Protein AF-A0A0C2FD68-F1 (afdb_monomer_lite)

Secondary structure (DSSP, 8-state):
--------SSS-----------PPPTTPPPP---SPPPP-S-STTTHHHHHHHHHHHTT--HHHHHHHHSB--TTSSSSSEEBPPBGGGTBPPPEE---SSS-TT--

Structure (mmCIF, N/CA/C/O backbone):
data_AF-A0A0C2FD68-F1
#
_entry.id   AF-A0A0C2FD68-F1
#
loop_
_atom_site.group_PDB
_atom_site.id
_atom_site.type_symbol
_atom_site.label_atom_id
_atom_site.label_alt_id
_atom_site.label_comp_id
_atom_site.label_asym_id
_atom_site.label_entity_id
_atom_site.label_seq_id
_atom_site.pdbx_PDB_ins_code
_atom_site.Cartn_x
_atom_site.Cartn_y
_atom_site.Cartn_z
_atom_site.occupancy
_atom_site.B_iso_or_equiv
_atom_site.auth_seq_id
_atom_site.auth_comp_id
_atom_site.auth_asym_id
_atom_site.auth_atom_id
_atom_site.pdbx_PDB_model_num
ATOM 1 N N . MET A 1 1 ? 6.882 30.183 -28.210 1.00 46.19 1 MET A N 1
ATOM 2 C CA . MET A 1 1 ? 7.081 29.206 -29.299 1.00 46.19 1 MET A CA 1
ATOM 3 C C . MET A 1 1 ? 8.111 29.765 -30.272 1.00 46.19 1 MET A C 1
ATOM 5 O O . MET A 1 1 ? 7.737 30.640 -31.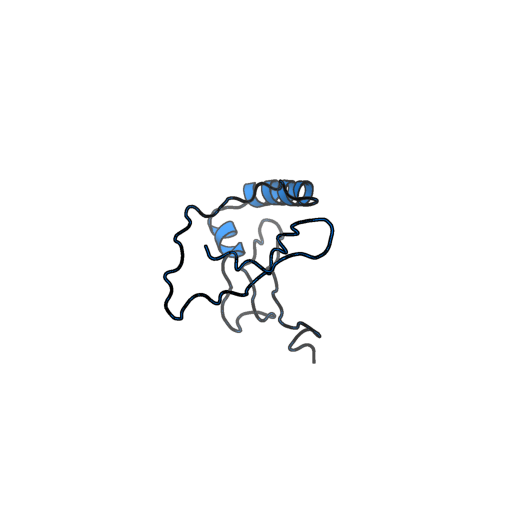042 1.00 46.19 1 MET A O 1
ATOM 9 N N . PRO A 1 2 ? 9.387 29.347 -30.244 1.00 47.12 2 PRO A N 1
ATOM 10 C CA . PRO A 1 2 ? 10.292 29.649 -31.339 1.00 47.12 2 PRO A CA 1
ATOM 11 C C . PRO A 1 2 ? 10.575 28.370 -32.130 1.00 47.12 2 PRO A C 1
ATOM 13 O O . PRO A 1 2 ? 11.280 27.477 -31.673 1.00 47.12 2 PRO A O 1
ATOM 16 N N . CYS A 1 3 ? 9.989 28.290 -33.321 1.00 48.28 3 CYS A N 1
ATOM 17 C CA . CYS A 1 3 ? 10.416 27.377 -34.371 1.00 48.28 3 CYS A CA 1
ATOM 18 C C . CYS A 1 3 ? 11.518 28.120 -35.139 1.00 48.28 3 CYS A C 1
ATOM 20 O O . CYS A 1 3 ? 11.218 28.977 -35.967 1.00 48.28 3 CYS A O 1
ATOM 22 N N . THR A 1 4 ? 12.790 27.913 -34.785 1.00 59.91 4 THR A N 1
ATOM 23 C CA . THR A 1 4 ? 13.908 28.573 -35.476 1.00 59.91 4 THR A CA 1
ATOM 24 C C . THR A 1 4 ? 14.096 27.932 -36.847 1.00 59.91 4 THR A C 1
ATOM 26 O O . THR A 1 4 ? 14.462 26.765 -36.959 1.00 59.91 4 THR A O 1
ATOM 29 N N . SER A 1 5 ? 13.786 28.700 -37.884 1.00 55.53 5 SER A N 1
ATOM 30 C CA . SER A 1 5 ? 13.805 28.332 -39.297 1.00 55.53 5 SER A CA 1
ATOM 31 C C . SER A 1 5 ? 15.220 28.070 -39.824 1.00 55.53 5 SER A C 1
ATOM 33 O O . SER A 1 5 ? 16.068 28.959 -39.763 1.00 55.53 5 SER A O 1
ATOM 35 N N . ALA A 1 6 ? 15.444 26.894 -40.416 1.00 51.69 6 ALA A N 1
ATOM 36 C CA . ALA A 1 6 ? 16.595 26.616 -41.275 1.00 51.69 6 ALA A CA 1
ATOM 37 C C . ALA A 1 6 ? 16.115 26.453 -42.729 1.00 51.69 6 ALA A C 1
ATOM 39 O O . ALA A 1 6 ? 15.185 25.694 -43.002 1.00 51.69 6 ALA A O 1
ATOM 40 N N . PHE A 1 7 ? 16.711 27.224 -43.643 1.00 41.34 7 PHE A N 1
ATOM 41 C CA . PHE A 1 7 ? 16.370 27.261 -45.068 1.00 41.34 7 PHE A CA 1
ATOM 42 C C . PHE A 1 7 ? 16.823 25.980 -45.800 1.00 41.34 7 PHE A C 1
ATOM 44 O O . PHE A 1 7 ? 17.918 25.472 -45.571 1.00 41.34 7 PHE A O 1
ATOM 51 N N . LEU A 1 8 ? 15.940 25.474 -46.668 1.00 47.88 8 LEU A N 1
ATOM 52 C CA . LEU A 1 8 ? 15.965 24.165 -47.335 1.00 47.88 8 LEU A CA 1
ATOM 53 C C . LEU A 1 8 ? 16.910 24.095 -48.545 1.00 47.88 8 LEU A C 1
ATOM 55 O O . LEU A 1 8 ? 16.930 25.005 -49.371 1.00 47.88 8 LEU 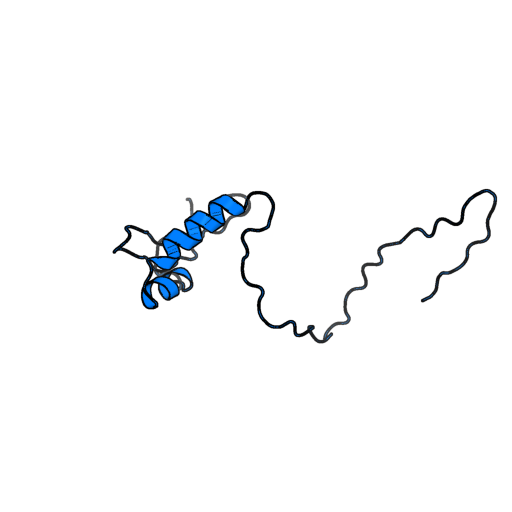A O 1
ATOM 59 N N . ALA A 1 9 ? 17.498 22.919 -48.768 1.00 42.44 9 ALA A N 1
ATOM 60 C CA . ALA A 1 9 ? 17.649 22.388 -50.119 1.00 42.44 9 ALA A CA 1
ATOM 61 C C . ALA A 1 9 ? 16.962 21.011 -50.181 1.00 42.44 9 ALA A C 1
ATOM 63 O O . ALA A 1 9 ? 17.432 20.045 -49.592 1.00 42.44 9 ALA A O 1
ATOM 64 N N . THR A 1 10 ? 15.842 20.961 -50.909 1.00 47.03 10 THR A N 1
ATOM 65 C CA . THR A 1 10 ? 15.042 19.786 -51.322 1.00 47.03 10 THR A CA 1
ATOM 66 C C . THR A 1 10 ? 14.165 19.062 -50.273 1.00 47.03 10 THR A C 1
ATOM 68 O O . THR A 1 10 ? 14.645 18.506 -49.298 1.00 47.03 10 THR A O 1
ATOM 71 N N . LEU A 1 11 ? 12.849 19.073 -50.563 1.00 51.72 11 LEU A N 1
ATOM 72 C CA . LEU A 1 11 ? 11.737 18.224 -50.086 1.00 51.72 11 LEU A CA 1
ATOM 73 C C . LEU A 1 11 ? 11.576 17.987 -48.568 1.00 51.72 11 LEU A C 1
ATOM 75 O O . LEU A 1 11 ? 12.057 17.007 -48.014 1.00 51.72 11 LEU A O 1
ATOM 79 N N . GLY A 1 12 ? 10.714 18.809 -47.955 1.00 45.81 12 GLY A N 1
ATOM 80 C CA . GLY A 1 12 ? 9.984 18.467 -46.728 1.00 45.81 12 GLY A CA 1
ATOM 81 C C . GLY A 1 12 ? 10.395 19.281 -45.505 1.00 45.81 12 GLY A C 1
ATOM 82 O O . GLY A 1 12 ? 11.487 19.124 -44.971 1.00 45.81 12 GLY A O 1
ATOM 83 N N . VAL A 1 13 ? 9.484 20.123 -45.010 1.00 50.91 13 VAL A N 1
ATOM 84 C CA . VAL A 1 13 ? 9.590 20.689 -43.659 1.00 50.91 13 VAL A CA 1
ATOM 85 C C . VAL A 1 13 ? 9.297 19.5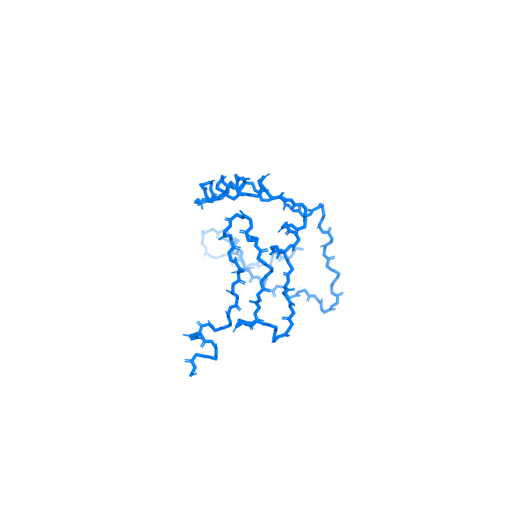58 -42.672 1.00 50.91 13 VAL A C 1
ATOM 87 O O . VAL A 1 13 ? 8.144 19.315 -42.324 1.00 50.91 13 VAL A O 1
ATOM 90 N N . LEU A 1 14 ? 10.327 18.828 -42.240 1.00 52.59 14 LEU A N 1
ATOM 91 C CA . LEU A 1 14 ? 10.227 18.021 -41.028 1.00 52.59 14 LEU A CA 1
ATOM 92 C C . LEU A 1 14 ? 10.375 18.960 -39.827 1.00 52.59 14 LEU A C 1
ATOM 94 O O 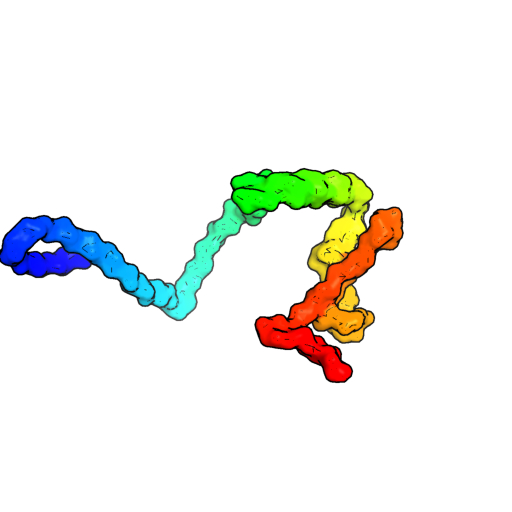. LEU A 1 14 ? 11.470 19.418 -39.511 1.00 52.59 14 LEU A O 1
ATOM 98 N N . CYS A 1 15 ? 9.272 19.218 -39.127 1.00 48.06 15 CYS A N 1
ATOM 99 C CA . CYS A 1 15 ? 9.341 19.659 -37.738 1.00 48.06 15 CYS A CA 1
ATOM 100 C C . CYS A 1 15 ? 9.844 18.462 -36.920 1.00 48.06 15 CYS A C 1
ATOM 102 O O . CYS A 1 15 ? 9.058 17.618 -36.493 1.00 48.06 15 CYS A O 1
ATOM 104 N N . THR A 1 16 ? 11.159 18.324 -36.747 1.00 50.31 16 THR A N 1
ATOM 105 C CA . THR A 1 16 ? 11.689 17.351 -35.791 1.00 50.31 16 THR A CA 1
ATOM 106 C C . THR A 1 16 ? 11.296 17.834 -34.399 1.00 50.31 16 THR A C 1
ATOM 108 O O . THR A 1 16 ? 11.831 18.835 -33.921 1.00 50.31 16 THR A O 1
ATOM 111 N N . ALA A 1 17 ? 10.335 17.161 -33.763 1.00 53.97 17 ALA A N 1
ATOM 112 C CA . ALA A 1 17 ? 10.003 17.375 -32.360 1.00 53.97 17 ALA A CA 1
ATOM 113 C C . ALA A 1 17 ? 11.213 16.966 -31.507 1.00 53.97 17 ALA A C 1
ATOM 115 O O . ALA A 1 17 ? 11.341 15.823 -31.080 1.00 53.97 17 ALA A O 1
ATOM 116 N N . GLY A 1 18 ? 12.153 17.890 -31.317 1.00 52.03 18 GLY A N 1
ATOM 117 C CA . GLY A 1 18 ? 13.233 17.719 -30.362 1.00 52.03 18 GLY A CA 1
ATOM 118 C C . GLY A 1 18 ? 12.645 17.745 -28.958 1.00 52.03 18 GLY A C 1
ATOM 119 O O . GLY A 1 18 ? 12.105 18.763 -28.531 1.00 52.03 18 GLY A O 1
ATOM 120 N N . TYR A 1 19 ? 12.738 16.630 -28.238 1.00 55.12 19 TYR A N 1
ATOM 121 C CA . TYR A 1 19 ? 12.445 16.576 -26.809 1.00 55.12 19 TYR A CA 1
ATOM 122 C C . TYR A 1 19 ? 13.559 17.333 -26.083 1.00 55.12 19 TYR A C 1
ATOM 124 O O . TYR A 1 19 ? 14.641 16.801 -25.836 1.00 55.12 19 TYR A O 1
ATOM 132 N N . THR A 1 20 ? 13.327 18.605 -25.773 1.00 49.59 20 THR A N 1
ATOM 133 C CA . THR A 1 20 ? 14.158 19.304 -24.799 1.00 49.59 20 THR A CA 1
ATOM 134 C C . THR A 1 20 ? 13.715 18.840 -23.413 1.00 49.59 20 THR A C 1
ATOM 136 O O . THR A 1 20 ? 12.549 18.961 -23.043 1.00 49.59 20 THR A O 1
ATOM 139 N N . ASN A 1 21 ? 14.634 18.259 -22.637 1.00 59.44 21 ASN A N 1
ATOM 140 C CA . ASN A 1 21 ? 14.417 18.029 -21.210 1.00 59.44 21 ASN A CA 1
ATOM 141 C C . ASN A 1 21 ? 14.400 19.397 -20.516 1.00 59.44 21 ASN A C 1
ATOM 143 O O . ASN A 1 21 ? 15.421 19.880 -20.033 1.00 59.44 21 ASN A O 1
ATOM 147 N N . ALA A 1 22 ? 13.246 20.063 -20.524 1.00 61.84 22 ALA A N 1
ATOM 148 C CA . ALA A 1 22 ? 13.028 21.246 -19.713 1.00 61.84 22 ALA A CA 1
ATOM 149 C C . ALA A 1 22 ? 12.916 20.788 -18.254 1.00 61.84 22 ALA A C 1
ATOM 151 O O . ALA A 1 22 ? 11.861 20.342 -17.805 1.00 61.84 22 ALA A O 1
ATOM 152 N N . GLN A 1 23 ? 14.027 20.849 -17.521 1.00 66.50 23 GLN A N 1
ATOM 153 C CA . GLN A 1 23 ? 13.998 20.688 -16.073 1.00 66.50 23 GLN A CA 1
ATOM 154 C C . GLN A 1 23 ? 13.131 21.807 -15.495 1.00 66.50 23 GLN A C 1
ATOM 156 O O . GLN A 1 23 ? 13.364 22.987 -15.771 1.00 66.50 23 GLN A O 1
ATOM 161 N N . ALA A 1 24 ? 12.112 21.431 -14.719 1.00 70.62 24 ALA A N 1
ATOM 162 C CA . ALA A 1 24 ? 11.317 22.404 -13.990 1.00 70.62 24 ALA A CA 1
ATOM 163 C C . ALA A 1 24 ? 12.261 23.249 -13.110 1.00 70.62 24 ALA A C 1
ATOM 165 O O . ALA A 1 24 ? 13.169 22.685 -12.488 1.00 70.62 24 ALA A O 1
ATOM 166 N N . PRO A 1 25 ? 12.098 24.583 -13.068 1.00 72.81 25 PRO A N 1
ATOM 167 C CA . PRO A 1 25 ? 12.929 25.429 -12.224 1.00 72.81 25 PRO A CA 1
ATOM 168 C C . PRO A 1 25 ? 12.842 24.963 -10.766 1.00 72.81 25 PRO A C 1
ATOM 170 O O . PRO A 1 25 ? 11.783 24.536 -10.299 1.00 72.81 25 PRO A O 1
ATOM 173 N N . ALA A 1 26 ? 13.963 25.023 -10.043 1.00 71.12 26 ALA A N 1
ATOM 174 C CA . ALA A 1 26 ? 13.996 24.687 -8.624 1.00 71.12 26 ALA A CA 1
ATOM 175 C C . ALA A 1 26 ? 12.956 25.537 -7.869 1.00 71.12 26 ALA A C 1
ATOM 177 O O . ALA A 1 26 ? 12.957 26.761 -7.982 1.00 71.12 26 ALA A O 1
ATOM 178 N N . GLY A 1 27 ? 12.047 24.883 -7.140 1.00 74.38 27 GLY A N 1
ATOM 179 C CA . GLY A 1 27 ? 10.932 25.551 -6.458 1.00 74.38 27 GLY A CA 1
ATOM 180 C C . GLY A 1 27 ? 9.671 25.755 -7.307 1.00 74.38 27 GLY A C 1
ATOM 181 O O . GLY A 1 27 ? 8.774 26.477 -6.874 1.00 74.38 27 GLY A O 1
ATOM 182 N N . ALA A 1 28 ? 9.567 25.135 -8.489 1.00 78.62 28 ALA A N 1
ATOM 183 C CA . ALA A 1 28 ? 8.310 25.099 -9.233 1.00 78.62 28 ALA A CA 1
ATOM 184 C C . ALA A 1 28 ? 7.177 24.518 -8.358 1.00 78.62 28 ALA A C 1
ATOM 186 O O . ALA A 1 28 ? 7.380 23.485 -7.711 1.00 78.62 28 ALA A O 1
ATOM 187 N N . PRO A 1 29 ? 5.987 25.150 -8.327 1.00 78.56 29 PRO A N 1
ATOM 188 C CA . PRO A 1 29 ? 4.857 24.617 -7.579 1.00 78.56 29 PRO A CA 1
ATOM 189 C C . PRO A 1 29 ? 4.417 23.281 -8.187 1.00 78.56 29 PRO A C 1
ATOM 191 O O . PRO A 1 29 ? 4.309 23.151 -9.409 1.00 78.56 29 PRO A O 1
ATOM 194 N N . SER A 1 30 ? 4.154 22.283 -7.343 1.00 82.81 30 SER A N 1
ATOM 195 C CA . SER A 1 30 ? 3.524 21.046 -7.798 1.00 82.81 30 SER A CA 1
ATOM 196 C C . SER A 1 30 ? 2.093 21.336 -8.250 1.00 82.81 30 SER A C 1
ATOM 198 O O . SER A 1 30 ? 1.367 22.116 -7.630 1.00 82.81 30 SER A O 1
ATOM 200 N N . LEU A 1 31 ? 1.672 20.710 -9.349 1.00 85.06 31 LEU A N 1
ATOM 201 C CA . LEU A 1 31 ? 0.280 20.782 -9.773 1.00 85.06 31 LEU A CA 1
ATOM 202 C C . LEU A 1 31 ? -0.581 19.956 -8.809 1.00 85.06 31 LEU A C 1
ATOM 204 O O . LEU A 1 31 ? -0.369 18.755 -8.649 1.00 85.06 31 LEU A O 1
ATOM 208 N N . SER A 1 32 ? -1.575 20.597 -8.200 1.00 85.44 32 SER A N 1
ATOM 209 C CA . SER A 1 32 ? -2.575 19.928 -7.368 1.00 85.44 32 SER A CA 1
ATOM 210 C C . SER A 1 32 ? -3.592 19.196 -8.243 1.00 85.44 32 SER A C 1
ATOM 212 O O . SER A 1 32 ? -4.472 19.823 -8.831 1.00 85.44 32 SER A O 1
ATOM 214 N N . LEU A 1 33 ? -3.489 17.868 -8.318 1.00 86.75 33 LEU A N 1
ATOM 215 C CA . LEU A 1 33 ? -4.448 17.004 -9.011 1.00 86.75 33 LEU A CA 1
ATOM 216 C C . LEU A 1 33 ? -5.245 16.194 -7.986 1.00 86.75 33 LEU A C 1
ATOM 218 O O . LEU A 1 33 ? -4.696 15.345 -7.288 1.00 86.75 33 LEU A O 1
ATOM 222 N N . PHE A 1 34 ? -6.547 16.456 -7.917 1.00 89.19 34 PHE A N 1
ATOM 223 C CA . PHE A 1 34 ? -7.489 15.776 -7.030 1.00 89.19 34 PHE A CA 1
ATOM 224 C C . PHE A 1 34 ? -8.785 15.457 -7.786 1.00 89.19 34 PHE A C 1
ATOM 226 O O . PHE A 1 34 ? -9.157 16.222 -8.680 1.00 89.19 34 PHE A O 1
ATOM 233 N N . PRO A 1 35 ? -9.512 14.387 -7.415 1.00 92.75 35 PRO A N 1
ATOM 234 C CA . PRO A 1 35 ? -9.199 13.390 -6.380 1.00 92.75 35 PRO A CA 1
ATOM 235 C C . PRO A 1 35 ? -8.188 12.328 -6.852 1.00 92.75 35 PRO A C 1
ATOM 237 O O . PRO A 1 35 ? -7.884 12.236 -8.038 1.00 92.75 35 PRO A O 1
ATOM 240 N N . SER A 1 36 ? -7.691 11.491 -5.933 1.00 91.31 36 SER A N 1
ATOM 241 C CA . SER A 1 36 ? -6.900 10.310 -6.305 1.00 91.31 36 SER A CA 1
ATOM 242 C C . SER A 1 36 ? -7.750 9.367 -7.176 1.00 91.31 36 SER A C 1
ATOM 244 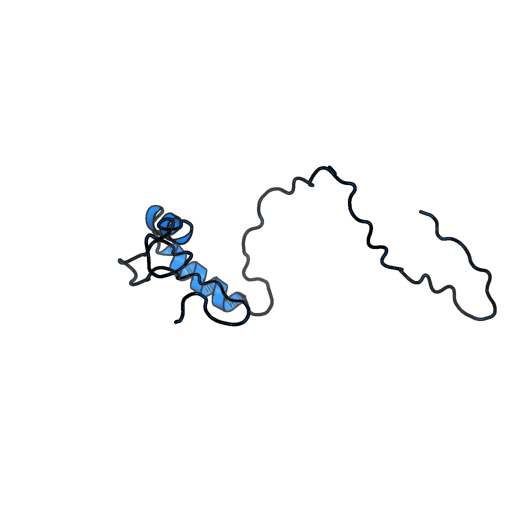O O . SER A 1 36 ? -8.824 8.958 -6.721 1.00 91.31 36 SER A O 1
ATOM 246 N N . PRO A 1 37 ? -7.314 9.003 -8.395 1.00 92.00 37 PRO A N 1
ATOM 247 C CA . PRO A 1 37 ? -8.065 8.093 -9.252 1.00 92.00 37 PRO A CA 1
ATOM 248 C C . PRO A 1 37 ? -8.275 6.727 -8.593 1.00 92.00 37 PRO A C 1
ATOM 250 O O . PRO A 1 37 ? -7.365 6.167 -7.983 1.00 92.00 37 PRO A O 1
ATOM 253 N N . TRP A 1 38 ? -9.471 6.164 -8.746 1.00 91.38 38 TRP A N 1
ATOM 254 C CA . TRP A 1 38 ? -9.773 4.811 -8.283 1.00 91.38 38 TRP A CA 1
ATOM 255 C C . TRP A 1 38 ? -9.196 3.778 -9.253 1.00 91.38 38 TRP A C 1
ATOM 257 O O . TRP A 1 38 ? -9.236 3.978 -10.468 1.00 91.38 38 TRP A O 1
ATOM 267 N N . GLY A 1 39 ? -8.724 2.640 -8.740 1.00 88.69 39 GLY A N 1
ATOM 268 C CA . GLY A 1 39 ? -8.391 1.503 -9.599 1.00 88.69 39 GLY A CA 1
ATOM 269 C C . GLY A 1 39 ? -9.655 0.999 -10.297 1.00 88.69 39 GLY A C 1
ATOM 270 O O . GLY A 1 39 ? -10.657 0.778 -9.625 1.00 88.69 39 GLY A O 1
ATOM 271 N N . GLN A 1 40 ? -9.624 0.837 -11.620 1.00 86.56 40 GLN A N 1
ATOM 272 C CA . GLN A 1 40 ? -10.774 0.370 -12.414 1.00 86.56 40 GLN A CA 1
ATOM 273 C C . GLN A 1 40 ? -10.582 -1.050 -12.967 1.00 86.56 40 GLN A C 1
ATOM 275 O O . GLN A 1 40 ? -11.518 -1.617 -13.520 1.00 86.56 40 GLN A O 1
ATOM 280 N N . GLY A 1 41 ? -9.378 -1.622 -12.839 1.00 84.00 41 GLY A N 1
ATOM 281 C CA . GLY A 1 41 ? -9.031 -2.909 -13.455 1.00 84.00 41 GLY A CA 1
ATOM 282 C C . GLY A 1 41 ? -9.013 -2.877 -14.989 1.00 84.00 41 GLY A C 1
ATOM 283 O O . GLY A 1 41 ? -8.935 -3.925 -15.610 1.00 84.00 41 GLY A O 1
ATOM 284 N N . SER A 1 42 ? -9.089 -1.690 -15.600 1.00 76.38 42 SER A N 1
ATOM 285 C CA . SER A 1 42 ? -9.257 -1.475 -17.044 1.00 76.38 42 SER A CA 1
ATOM 286 C C . SER A 1 42 ? -7.942 -1.408 -17.834 1.00 76.38 42 SER A C 1
ATOM 288 O O . SER A 1 42 ? -7.937 -0.922 -18.960 1.00 76.38 42 SER A O 1
ATOM 290 N N . GLY A 1 43 ? -6.821 -1.815 -17.233 1.00 76.12 43 GLY A N 1
ATOM 291 C CA . GLY A 1 43 ? -5.530 -1.921 -17.916 1.00 76.12 43 GLY A CA 1
ATOM 292 C C . GLY A 1 43 ? -5.311 -3.333 -18.452 1.00 76.12 43 GLY A C 1
ATOM 293 O O . GLY A 1 43 ? -5.833 -4.289 -17.874 1.00 76.12 43 GLY A O 1
ATOM 294 N N . ASP A 1 44 ? -4.520 -3.463 -19.517 1.00 81.12 44 ASP A N 1
ATOM 295 C CA . ASP A 1 44 ? -4.188 -4.759 -20.117 1.00 81.12 44 ASP A CA 1
ATOM 296 C C . ASP A 1 44 ? -3.680 -5.741 -19.042 1.00 81.12 44 ASP A C 1
ATOM 298 O O . ASP A 1 44 ? -2.669 -5.499 -18.381 1.00 81.12 44 ASP A O 1
ATOM 302 N N . GLY A 1 45 ? -4.424 -6.832 -18.831 1.00 87.69 45 GLY A N 1
ATOM 303 C CA . GLY A 1 45 ? -4.083 -7.913 -17.897 1.00 87.69 45 GLY A CA 1
ATOM 304 C C . GLY A 1 45 ? -4.455 -7.706 -16.420 1.00 87.69 45 GLY A C 1
ATOM 305 O O . GLY A 1 45 ? -4.138 -8.569 -15.601 1.00 87.69 45 GLY A O 1
ATOM 306 N N . TRP A 1 46 ? -5.117 -6.604 -16.045 1.00 92.94 46 TRP A N 1
ATOM 307 C CA . TRP A 1 46 ? -5.498 -6.328 -14.646 1.00 92.94 46 TRP A CA 1
ATOM 308 C C . TRP A 1 46 ? -6.940 -6.689 -14.288 1.00 92.94 46 TRP A C 1
ATOM 310 O O . TRP A 1 46 ? -7.296 -6.683 -13.110 1.00 92.94 46 TRP A O 1
ATOM 320 N N . ASP A 1 47 ? -7.766 -7.017 -15.270 1.00 93.19 47 ASP A N 1
ATOM 321 C CA . ASP A 1 47 ? -9.190 -7.316 -15.129 1.00 93.19 47 ASP A CA 1
ATOM 322 C C . ASP A 1 47 ? -9.453 -8.481 -14.159 1.00 93.19 47 ASP A C 1
ATOM 324 O O . ASP A 1 47 ? -10.196 -8.334 -13.182 1.00 93.19 47 ASP A O 1
ATOM 328 N N . ALA A 1 48 ? -8.775 -9.613 -14.363 1.00 93.56 48 ALA A N 1
ATOM 329 C CA . ALA A 1 48 ? -8.929 -10.799 -13.526 1.00 93.56 48 ALA A CA 1
ATOM 330 C C . ALA A 1 48 ? -8.412 -10.565 -12.096 1.00 93.56 48 ALA A C 1
ATOM 332 O O . ALA A 1 48 ? -9.080 -10.915 -11.118 1.00 93.56 48 ALA A O 1
ATOM 333 N N . ALA A 1 49 ? -7.246 -9.925 -11.963 1.00 93.69 49 ALA A N 1
ATOM 334 C CA . ALA A 1 49 ? -6.656 -9.599 -10.666 1.00 93.69 49 ALA A CA 1
ATOM 335 C C . ALA A 1 49 ? -7.543 -8.626 -9.876 1.00 93.69 49 ALA A C 1
ATOM 337 O O . ALA A 1 49 ? -7.768 -8.804 -8.678 1.00 93.69 49 ALA A O 1
ATOM 338 N N . TYR A 1 50 ? -8.106 -7.623 -10.552 1.00 95.75 50 TYR A N 1
ATOM 339 C CA . TYR A 1 50 ? -8.983 -6.642 -9.929 1.00 95.75 50 TYR A CA 1
ATOM 340 C C . TYR A 1 50 ? -10.322 -7.261 -9.499 1.00 95.75 50 TYR A C 1
ATOM 342 O O . TYR A 1 50 ? -10.826 -6.940 -8.420 1.00 95.75 50 TYR A O 1
ATOM 350 N N . ALA A 1 51 ? -10.872 -8.203 -10.274 1.00 94.75 51 ALA A N 1
ATOM 351 C CA . ALA A 1 51 ? -12.059 -8.964 -9.883 1.00 94.75 51 ALA A CA 1
ATOM 352 C C . ALA A 1 51 ? -11.824 -9.789 -8.601 1.00 94.75 51 ALA A C 1
ATOM 354 O O . ALA A 1 51 ? -12.645 -9.747 -7.680 1.00 94.75 51 ALA A O 1
ATOM 355 N N . GLN A 1 52 ? -10.679 -10.473 -8.497 1.00 95.00 52 GLN A N 1
ATOM 356 C CA . GLN A 1 52 ? -10.296 -11.216 -7.289 1.00 95.00 52 GLN A CA 1
ATOM 357 C C . GLN A 1 52 ? -10.075 -10.285 -6.091 1.00 95.00 52 GLN A C 1
ATOM 359 O O . GLN A 1 52 ? -10.586 -10.545 -5.000 1.00 95.00 52 GLN A O 1
ATOM 364 N N . ALA A 1 53 ? -9.377 -9.165 -6.295 1.00 94.94 53 ALA A N 1
ATOM 365 C CA . ALA A 1 53 ? -9.143 -8.175 -5.250 1.00 94.94 53 ALA A CA 1
ATOM 366 C C . ALA A 1 53 ? -10.461 -7.605 -4.707 1.00 94.94 53 ALA A C 1
ATOM 368 O O . ALA A 1 53 ? -10.640 -7.510 -3.494 1.00 94.94 53 ALA A O 1
ATOM 369 N N . ARG A 1 54 ? -11.420 -7.287 -5.585 1.00 95.19 54 ARG A N 1
ATOM 370 C CA . ARG A 1 54 ? -12.759 -6.817 -5.199 1.00 95.19 54 ARG A CA 1
ATOM 371 C C . ARG A 1 54 ? -13.491 -7.834 -4.327 1.00 95.19 54 ARG A C 1
ATOM 373 O O . ARG A 1 54 ? -14.018 -7.443 -3.289 1.00 95.19 54 ARG A O 1
ATOM 380 N N . ALA A 1 55 ? -13.492 -9.107 -4.724 1.00 95.88 55 ALA A N 1
ATOM 381 C CA . ALA A 1 55 ? -14.139 -10.185 -3.975 1.00 95.88 55 ALA A CA 1
ATOM 382 C C . ALA A 1 55 ? -13.473 -10.451 -2.611 1.00 95.88 55 ALA A C 1
ATOM 384 O O . ALA A 1 55 ? -14.147 -10.780 -1.637 1.00 95.88 55 ALA A O 1
ATOM 385 N N . PHE A 1 56 ? -12.152 -10.286 -2.514 1.00 95.81 56 PHE A N 1
ATOM 386 C CA . PHE A 1 56 ? -11.436 -10.410 -1.246 1.00 95.81 56 PHE A CA 1
ATOM 387 C C . PHE A 1 56 ? -11.705 -9.212 -0.323 1.00 95.81 56 PHE A C 1
ATOM 389 O O . PHE A 1 56 ? -12.122 -9.387 0.821 1.00 95.81 56 PHE A O 1
ATOM 396 N N . VAL A 1 57 ? -11.537 -7.985 -0.828 1.00 95.81 57 VAL A N 1
ATOM 397 C CA . VAL A 1 57 ? -11.670 -6.747 -0.041 1.00 95.81 57 VAL A CA 1
ATOM 398 C C . VAL A 1 57 ? -13.112 -6.488 0.403 1.00 95.81 57 VAL A C 1
ATOM 400 O O . VAL A 1 57 ? -13.321 -5.877 1.455 1.00 95.81 57 VAL A O 1
ATOM 403 N N . SER A 1 58 ? -14.117 -6.968 -0.340 1.00 96.50 58 SER A N 1
ATOM 404 C CA . SER A 1 58 ? -15.523 -6.886 0.080 1.00 96.50 58 SER A CA 1
ATOM 405 C C . SER A 1 58 ? -15.812 -7.678 1.353 1.00 96.50 58 SER A C 1
ATOM 407 O O . SER A 1 58 ? -16.720 -7.315 2.093 1.00 96.50 58 SER A O 1
ATOM 409 N N . ASN A 1 59 ? -15.028 -8.721 1.634 1.00 96.12 59 ASN A N 1
ATOM 410 C CA . ASN A 1 59 ? -15.177 -9.535 2.836 1.00 96.12 59 ASN A CA 1
ATOM 411 C C . ASN A 1 59 ? -14.437 -8.961 4.054 1.00 96.12 59 ASN A C 1
ATOM 413 O O . ASN A 1 59 ? -14.541 -9.548 5.129 1.00 96.12 59 ASN A O 1
ATOM 417 N N . LEU A 1 60 ? -13.686 -7.862 3.914 1.00 96.75 60 LEU A N 1
ATOM 418 C CA . LEU A 1 60 ? -12.891 -7.266 4.992 1.00 96.75 60 LEU A CA 1
ATOM 419 C C . LEU A 1 60 ? -13.688 -6.244 5.809 1.00 96.75 60 LEU A C 1
ATOM 421 O O . LEU A 1 60 ? -14.380 -5.379 5.264 1.00 96.75 60 LEU A O 1
ATOM 425 N N . THR A 1 61 ? -13.488 -6.271 7.122 1.00 97.38 61 THR A N 1
ATOM 426 C CA . THR A 1 61 ? -13.901 -5.193 8.029 1.00 97.38 61 THR A CA 1
ATOM 427 C C . THR A 1 61 ? -13.015 -3.954 7.854 1.00 97.38 61 THR A C 1
ATOM 429 O O . THR A 1 61 ? -11.944 -4.011 7.248 1.00 97.38 61 THR A O 1
ATOM 432 N N . LEU A 1 62 ? -13.433 -2.808 8.400 1.00 97.12 62 LEU A N 1
ATOM 433 C CA . LEU A 1 62 ? -12.651 -1.569 8.316 1.00 97.12 62 LEU A CA 1
ATOM 434 C C . LEU A 1 62 ? -11.254 -1.717 8.941 1.00 97.12 62 LEU A C 1
ATOM 436 O O . LEU A 1 62 ? -10.272 -1.281 8.349 1.00 97.12 62 LEU A O 1
ATOM 440 N N . VAL A 1 63 ? -11.160 -2.374 10.099 1.00 96.94 63 VAL A N 1
ATOM 441 C CA . VAL A 1 63 ? -9.880 -2.593 10.794 1.00 96.94 63 VAL A CA 1
ATOM 442 C C . VAL A 1 63 ? -8.974 -3.518 9.980 1.00 96.94 63 VAL A C 1
ATOM 444 O O . VAL A 1 63 ? -7.787 -3.251 9.832 1.00 96.94 63 VAL A O 1
ATOM 447 N N . GLU A 1 64 ? -9.540 -4.561 9.369 1.00 97.31 64 GLU A N 1
ATOM 448 C CA . GLU A 1 64 ? -8.785 -5.460 8.489 1.00 97.31 64 GLU A CA 1
ATOM 449 C C . GLU A 1 64 ? -8.274 -4.738 7.229 1.00 97.31 64 GLU A C 1
ATOM 451 O O . GLU A 1 64 ? -7.172 -5.024 6.769 1.00 97.31 64 GLU A O 1
ATOM 456 N N . LYS A 1 65 ? -9.019 -3.760 6.693 1.00 97.06 65 LYS A N 1
ATOM 457 C CA . LYS A 1 65 ? -8.545 -2.914 5.582 1.00 97.06 65 LYS A CA 1
ATOM 458 C C . LYS A 1 65 ? -7.381 -2.019 6.001 1.00 97.06 65 LYS A C 1
ATOM 460 O O . LYS A 1 65 ? -6.412 -1.919 5.256 1.00 97.06 65 LYS A O 1
ATOM 465 N N . VAL A 1 66 ? -7.456 -1.411 7.188 1.00 97.31 66 VAL A N 1
ATOM 466 C CA . VAL A 1 66 ? -6.360 -0.592 7.734 1.00 97.31 66 VAL A CA 1
ATOM 467 C C . VAL A 1 66 ? -5.098 -1.435 7.915 1.00 97.31 66 VAL A C 1
ATOM 469 O O . VAL A 1 66 ? -4.020 -1.004 7.511 1.00 97.31 66 VAL A O 1
ATOM 472 N N . ASN A 1 67 ? -5.230 -2.671 8.408 1.00 96.50 67 ASN A N 1
ATOM 473 C CA . ASN A 1 67 ? -4.098 -3.588 8.554 1.00 96.50 67 ASN A CA 1
ATOM 474 C C . ASN A 1 67 ? -3.358 -3.851 7.235 1.00 96.50 67 ASN A C 1
ATOM 476 O O . ASN A 1 67 ? -2.139 -3.989 7.252 1.00 96.50 67 ASN A O 1
ATOM 480 N N . LEU A 1 68 ? -4.050 -3.890 6.092 1.00 95.94 68 LEU A N 1
ATOM 481 C CA . LEU A 1 68 ? -3.393 -4.065 4.791 1.00 95.94 68 LEU A CA 1
ATOM 482 C C . LEU A 1 68 ? -2.588 -2.836 4.356 1.00 95.94 68 LEU A C 1
ATOM 484 O O . LEU A 1 68 ? -1.593 -2.976 3.654 1.00 95.94 68 LEU A O 1
ATOM 488 N N . THR A 1 69 ? -3.017 -1.636 4.745 1.00 96.19 69 THR A N 1
ATOM 489 C CA . THR A 1 69 ? -2.385 -0.374 4.324 1.00 96.19 69 THR A CA 1
ATOM 490 C C . THR A 1 69 ? -1.322 0.137 5.290 1.00 96.19 69 THR A C 1
ATOM 492 O O . THR A 1 69 ? -0.592 1.068 4.959 1.00 96.19 69 THR A O 1
ATOM 495 N N . THR A 1 70 ? -1.242 -0.431 6.491 1.00 96.25 70 THR A N 1
ATOM 496 C CA . THR A 1 70 ? -0.390 0.074 7.568 1.00 96.25 70 THR A CA 1
ATOM 497 C C . THR A 1 70 ? 0.691 -0.933 7.925 1.00 96.25 70 THR A C 1
ATOM 499 O O . THR A 1 70 ? 0.424 -2.122 8.105 1.00 96.25 70 THR A O 1
ATOM 502 N N . GLY A 1 71 ? 1.925 -0.437 8.034 1.00 95.94 71 GLY A N 1
ATOM 503 C CA . GLY A 1 71 ? 3.051 -1.234 8.496 1.00 95.94 71 GLY A CA 1
ATOM 504 C C . GLY A 1 71 ? 2.964 -1.540 9.994 1.00 95.94 71 GLY A C 1
ATOM 505 O O . GLY A 1 71 ? 2.474 -0.715 10.761 1.00 95.94 71 GLY A O 1
ATOM 506 N N . THR A 1 72 ? 3.468 -2.695 10.426 1.00 95.44 72 THR A N 1
ATOM 507 C CA . THR A 1 72 ? 3.499 -3.077 11.853 1.00 95.44 72 THR A CA 1
ATOM 508 C C . THR A 1 72 ? 4.507 -2.273 12.680 1.00 95.44 72 THR A C 1
ATOM 510 O O . THR A 1 72 ? 4.407 -2.248 13.903 1.00 95.44 72 THR A O 1
ATOM 513 N N . GLY A 1 73 ? 5.449 -1.590 12.025 1.00 94.62 73 GLY A N 1
ATOM 514 C CA . GLY A 1 73 ? 6.482 -0.766 12.654 1.00 94.62 73 GLY A CA 1
ATOM 515 C C . GLY A 1 73 ? 7.883 -1.087 12.133 1.00 94.62 73 GLY A C 1
ATOM 516 O O . GLY A 1 73 ? 8.090 -2.077 11.431 1.00 94.62 73 GLY A O 1
ATOM 517 N N . TRP A 1 74 ? 8.848 -0.227 12.466 1.00 94.00 74 TRP A N 1
ATOM 518 C CA . TRP A 1 74 ? 10.265 -0.452 12.162 1.00 94.00 74 TRP A CA 1
ATOM 519 C C . TRP A 1 74 ? 10.814 -1.608 13.005 1.00 94.00 74 TRP A C 1
ATOM 521 O O . TRP A 1 74 ? 10.553 -1.654 14.205 1.00 94.00 74 TRP A O 1
ATOM 531 N N . GLU A 1 75 ? 11.551 -2.530 12.374 1.00 91.75 75 GLU A N 1
ATOM 532 C CA . GLU A 1 75 ? 12.183 -3.698 13.024 1.00 91.75 75 GLU A CA 1
ATOM 533 C C . GLU A 1 75 ? 11.223 -4.606 13.821 1.00 91.75 75 GLU A C 1
ATOM 535 O O . GLU A 1 75 ? 11.649 -5.404 14.654 1.00 91.75 75 GLU A O 1
ATOM 540 N N . PHE A 1 76 ? 9.916 -4.521 13.561 1.00 91.19 76 PHE A N 1
ATOM 541 C CA . PHE A 1 76 ? 8.915 -5.247 14.347 1.00 91.19 76 PHE A CA 1
ATOM 542 C C . PHE A 1 76 ? 8.674 -6.686 13.863 1.00 91.19 76 PHE A C 1
ATOM 544 O O . PHE A 1 76 ? 8.180 -7.527 14.612 1.00 91.19 76 PHE A O 1
ATOM 551 N N . ASP A 1 77 ? 8.995 -6.984 12.605 1.00 91.69 77 ASP A N 1
ATOM 552 C CA . ASP A 1 77 ? 8.738 -8.281 11.973 1.00 91.69 77 ASP A CA 1
ATOM 553 C C . ASP A 1 77 ? 9.892 -8.627 11.001 1.00 91.69 77 ASP A C 1
ATOM 555 O O . ASP A 1 77 ? 10.881 -7.901 10.908 1.00 91.69 77 ASP A O 1
ATOM 559 N N . ARG A 1 78 ? 9.829 -9.775 10.322 1.00 89.81 78 ARG A N 1
ATOM 560 C CA . ARG A 1 78 ? 10.953 -10.393 9.593 1.00 89.81 78 ARG A CA 1
ATOM 561 C C . ARG A 1 78 ? 11.473 -9.571 8.420 1.00 89.81 78 ARG A C 1
ATOM 563 O O . ARG A 1 78 ? 12.641 -9.701 8.063 1.00 89.81 78 ARG A O 1
ATOM 570 N N . CYS A 1 79 ? 10.600 -8.798 7.785 1.00 93.12 79 CYS A N 1
ATOM 571 C CA . CYS A 1 79 ? 10.940 -8.031 6.587 1.00 93.12 79 CYS A CA 1
ATOM 572 C C . CYS A 1 79 ? 11.169 -6.552 6.866 1.00 93.12 79 CYS A C 1
ATOM 574 O O . CYS A 1 79 ? 10.710 -6.040 7.881 1.00 93.12 79 CYS A O 1
ATOM 576 N N . ILE A 1 80 ? 11.861 -5.861 5.957 1.00 94.06 80 ILE A N 1
ATOM 577 C CA . ILE A 1 80 ? 12.135 -4.422 6.105 1.00 94.06 80 ILE A CA 1
ATOM 578 C C . ILE A 1 80 ? 10.832 -3.624 6.242 1.00 94.06 80 ILE A C 1
ATOM 580 O O . ILE A 1 80 ? 10.762 -2.687 7.033 1.00 94.06 80 ILE A O 1
ATOM 584 N N . GLY A 1 81 ? 9.786 -4.024 5.516 1.00 95.44 81 GLY A N 1
ATOM 585 C CA . GLY A 1 81 ? 8.419 -3.580 5.763 1.00 95.44 81 GLY A CA 1
ATOM 586 C C . GLY A 1 81 ? 7.473 -4.768 5.860 1.00 95.44 81 GLY A C 1
ATOM 587 O O . GLY A 1 81 ? 7.547 -5.685 5.046 1.00 95.44 81 GLY A O 1
ATOM 588 N N . ASN A 1 82 ? 6.562 -4.749 6.831 1.00 96.56 82 ASN A N 1
ATOM 589 C CA . ASN A 1 82 ? 5.487 -5.736 6.927 1.00 96.56 82 ASN A CA 1
ATOM 590 C C . ASN A 1 82 ? 4.167 -5.029 7.175 1.00 96.56 82 ASN A C 1
ATOM 592 O O . ASN A 1 82 ? 4.113 -4.135 8.016 1.00 96.56 82 ASN A O 1
ATOM 596 N N . THR A 1 83 ? 3.113 -5.430 6.470 1.00 96.50 83 THR A N 1
ATOM 597 C CA . THR A 1 83 ? 1.747 -4.978 6.771 1.00 96.50 83 THR A CA 1
ATOM 598 C C . THR A 1 83 ? 1.166 -5.763 7.945 1.00 96.50 83 THR A C 1
ATOM 600 O O . THR A 1 83 ? 1.683 -6.813 8.329 1.00 96.50 83 THR A O 1
ATOM 603 N N . GLY A 1 84 ? 0.032 -5.315 8.479 1.00 95.06 84 GLY A N 1
ATOM 604 C CA . GLY A 1 84 ? -0.785 -6.139 9.366 1.00 95.06 84 GLY A CA 1
ATOM 605 C C . GLY A 1 84 ? -1.319 -7.404 8.674 1.00 95.06 84 GLY A C 1
ATOM 606 O O . GLY A 1 84 ? -1.360 -7.508 7.443 1.00 95.06 84 GLY A O 1
ATOM 607 N N . SER A 1 85 ? -1.737 -8.380 9.482 1.00 95.25 85 SER A N 1
ATOM 608 C CA . SER A 1 85 ? -2.362 -9.627 9.026 1.00 95.25 85 SER A CA 1
ATOM 609 C C . SER A 1 85 ? -3.892 -9.567 9.116 1.00 95.25 85 SER A C 1
ATOM 611 O O . SER A 1 85 ? -4.464 -8.728 9.823 1.00 95.25 85 SER A O 1
ATOM 613 N N . VAL A 1 86 ? -4.564 -10.486 8.413 1.00 96.62 86 VAL A N 1
ATOM 614 C CA . VAL A 1 86 ? -6.014 -10.722 8.525 1.00 96.62 86 VAL A CA 1
ATOM 615 C C . VAL A 1 86 ? -6.253 -12.209 8.832 1.00 96.62 86 VAL A C 1
ATOM 617 O O . VAL A 1 86 ? -6.570 -12.996 7.933 1.00 96.62 86 VAL A O 1
ATOM 620 N N . PRO A 1 87 ? -6.104 -12.628 10.107 1.00 94.50 87 PRO A N 1
ATOM 621 C CA . PRO A 1 87 ? -6.148 -14.042 10.492 1.00 94.50 87 PRO A CA 1
ATOM 622 C C . PRO A 1 87 ? -7.483 -14.724 10.177 1.00 94.50 87 PRO A C 1
ATOM 624 O O . PRO A 1 87 ? -7.507 -15.898 9.823 1.00 94.50 87 PRO A O 1
ATOM 627 N N . ARG A 1 88 ? -8.596 -13.983 10.246 1.00 96.44 88 ARG A N 1
ATOM 628 C CA . ARG A 1 88 ? -9.951 -14.502 9.999 1.00 96.44 88 ARG A CA 1
ATOM 629 C C . ARG A 1 88 ? -10.135 -15.061 8.586 1.00 96.44 88 ARG A C 1
ATOM 631 O O . ARG A 1 88 ? -10.891 -16.007 8.402 1.00 96.44 88 ARG A O 1
ATOM 638 N N . LEU A 1 89 ? -9.460 -14.472 7.599 1.00 94.25 89 LEU A N 1
ATOM 639 C CA . LEU A 1 89 ? -9.480 -14.927 6.205 1.00 94.25 89 LEU A CA 1
ATOM 640 C C . LEU A 1 89 ? -8.228 -15.737 5.836 1.00 94.25 89 LEU A C 1
ATOM 642 O O . LEU A 1 89 ? -8.006 -16.010 4.660 1.00 94.25 89 LEU A O 1
ATOM 646 N N . GLY A 1 90 ? -7.386 -16.090 6.814 1.00 94.38 90 GLY A N 1
ATOM 647 C CA . GLY A 1 90 ? -6.132 -16.808 6.576 1.00 94.38 90 GLY A CA 1
ATOM 648 C C . GLY A 1 90 ? -5.078 -16.001 5.808 1.00 94.38 90 GLY A C 1
ATOM 649 O O . GLY A 1 90 ? -4.130 -16.580 5.280 1.00 94.38 90 GLY A O 1
ATOM 650 N N . PHE A 1 91 ? -5.220 -14.674 5.725 1.00 94.94 91 PHE A N 1
ATOM 651 C CA . PHE A 1 91 ? -4.271 -13.821 5.018 1.00 94.94 91 PHE A CA 1
ATOM 652 C C . PHE A 1 91 ? -3.132 -13.413 5.957 1.00 94.94 91 PHE A C 1
ATOM 654 O O . PHE A 1 91 ? -3.327 -12.678 6.933 1.00 94.94 91 PHE A O 1
ATOM 661 N N . ARG A 1 92 ? -1.930 -13.909 5.655 1.00 94.19 92 ARG A N 1
ATOM 662 C CA . ARG A 1 92 ? -0.692 -13.507 6.336 1.00 94.19 92 ARG A CA 1
ATOM 663 C C . ARG A 1 92 ? -0.297 -12.076 5.958 1.00 94.19 92 ARG A C 1
ATOM 665 O O . ARG A 1 92 ? -0.760 -11.562 4.948 1.00 94.19 92 ARG A O 1
ATOM 672 N N . SER A 1 93 ? 0.574 -11.453 6.744 1.00 94.62 93 SER A N 1
ATOM 673 C CA . SER A 1 93 ? 1.143 -10.142 6.414 1.00 94.62 93 SER A CA 1
ATOM 674 C C . SER A 1 93 ? 1.807 -10.137 5.029 1.00 94.62 93 SER A C 1
ATOM 676 O O . SER A 1 93 ? 2.322 -11.157 4.554 1.00 94.62 93 SER A O 1
ATOM 678 N N . MET A 1 94 ? 1.805 -8.980 4.366 1.00 95.62 94 MET A N 1
ATOM 679 C CA . MET A 1 94 ? 2.653 -8.760 3.199 1.00 95.62 94 MET A CA 1
ATOM 680 C C . MET A 1 94 ? 4.059 -8.425 3.688 1.00 95.62 94 MET A C 1
ATOM 682 O O . MET A 1 94 ? 4.225 -7.504 4.483 1.00 95.62 94 MET A O 1
ATOM 686 N N . CYS A 1 95 ? 5.049 -9.167 3.200 1.00 94.88 95 CYS A N 1
ATOM 687 C CA . CYS A 1 95 ? 6.465 -8.970 3.488 1.00 94.88 95 CYS A CA 1
ATOM 688 C C . CYS A 1 95 ? 7.110 -8.209 2.324 1.00 94.88 95 CYS A C 1
ATOM 690 O O . CYS A 1 95 ? 7.142 -8.706 1.197 1.00 94.88 95 CYS A O 1
ATOM 692 N N . LEU A 1 96 ? 7.608 -7.006 2.597 1.00 95.31 96 LEU A N 1
ATOM 693 C CA . LEU A 1 96 ? 8.284 -6.135 1.646 1.00 95.31 96 LEU A CA 1
ATOM 694 C C . LEU A 1 96 ? 9.782 -6.153 1.961 1.00 95.31 96 LEU A C 1
ATOM 696 O O . LEU A 1 96 ? 10.200 -5.757 3.053 1.00 95.31 96 LEU A O 1
ATOM 700 N N . GLN A 1 97 ? 10.581 -6.637 1.009 1.00 94.50 97 GLN A N 1
ATOM 701 C CA . GLN A 1 97 ? 12.033 -6.743 1.135 1.00 94.50 97 GLN A CA 1
ATOM 702 C C . GLN A 1 97 ? 12.746 -5.890 0.094 1.00 94.50 97 GLN A C 1
ATOM 704 O O . GLN A 1 97 ? 12.320 -5.799 -1.055 1.00 94.50 97 GLN A O 1
ATOM 709 N N . ASP A 1 98 ? 13.842 -5.282 0.531 1.00 94.00 98 ASP A N 1
ATOM 710 C CA . ASP A 1 98 ? 14.749 -4.494 -0.298 1.00 94.00 98 ASP A CA 1
ATOM 711 C C . ASP A 1 98 ? 15.724 -5.414 -1.049 1.00 94.00 98 ASP A C 1
ATOM 713 O O . ASP A 1 98 ? 16.016 -6.529 -0.603 1.00 94.00 98 ASP A O 1
ATOM 717 N N . GLY A 1 99 ? 16.238 -4.926 -2.176 1.00 92.06 99 GLY A N 1
ATOM 718 C CA . GLY A 1 99 ? 17.148 -5.658 -3.041 1.00 92.06 99 GLY A CA 1
ATOM 719 C C . GLY A 1 99 ? 16.790 -5.581 -4.517 1.00 92.06 99 GLY A C 1
ATOM 720 O O . GLY A 1 99 ? 15.962 -6.349 -4.993 1.00 92.06 99 GLY A O 1
ATOM 721 N N . THR A 1 100 ? 17.455 -4.709 -5.276 1.00 90.56 100 THR A N 1
ATOM 722 C CA . THR A 1 100 ? 17.327 -4.690 -6.747 1.00 90.56 100 THR A CA 1
ATOM 723 C C . THR A 1 100 ? 18.085 -5.835 -7.417 1.00 90.56 100 THR A C 1
ATOM 725 O O . THR A 1 100 ? 17.691 -6.283 -8.489 1.00 90.56 100 THR A O 1
ATOM 728 N N . VAL A 1 101 ? 19.168 -6.307 -6.789 1.00 92.38 101 VAL A N 1
ATOM 729 C CA . VAL A 1 101 ? 20.019 -7.400 -7.299 1.00 92.38 101 VAL A CA 1
ATOM 730 C C . VAL A 1 101 ? 19.904 -8.683 -6.476 1.00 92.38 101 VAL A C 1
ATOM 732 O O . VAL A 1 101 ? 19.972 -9.770 -7.039 1.00 92.38 101 VAL A O 1
ATOM 735 N N . THR A 1 102 ? 19.694 -8.561 -5.163 1.00 90.56 102 THR A N 1
ATOM 736 C CA . THR A 1 102 ? 19.605 -9.686 -4.223 1.00 90.56 102 THR A CA 1
ATOM 737 C C . THR A 1 102 ? 18.767 -9.279 -3.023 1.00 90.56 102 THR A C 1
ATOM 739 O O . THR A 1 102 ? 18.830 -8.123 -2.615 1.00 90.56 102 THR A O 1
ATOM 742 N N . VAL A 1 103 ? 18.052 -10.229 -2.413 1.00 92.38 103 VAL A N 1
ATOM 743 C CA . VAL A 1 103 ? 17.336 -10.027 -1.145 1.00 92.38 103 VAL A CA 1
ATOM 744 C C . VAL A 1 103 ? 18.297 -9.499 -0.082 1.00 92.38 103 VAL A C 1
ATOM 746 O O . VAL A 1 103 ? 19.279 -10.155 0.277 1.00 92.38 103 VAL A O 1
ATOM 749 N N . ARG A 1 104 ? 18.023 -8.305 0.433 1.00 87.69 104 ARG A N 1
ATOM 750 C CA . ARG A 1 104 ? 18.811 -7.698 1.503 1.00 87.69 104 ARG A CA 1
ATOM 751 C C . ARG A 1 104 ? 18.648 -8.513 2.795 1.00 87.69 104 ARG A C 1
ATOM 753 O O . ARG A 1 104 ? 17.559 -8.995 3.084 1.00 87.69 104 ARG A O 1
ATOM 760 N N . TYR A 1 105 ? 19.730 -8.663 3.564 1.00 84.12 105 TYR A N 1
ATO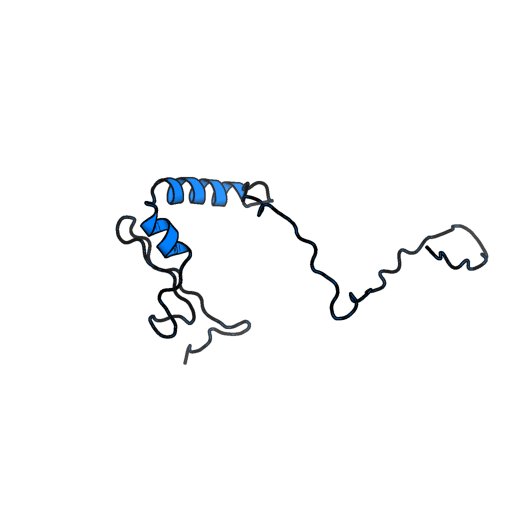M 761 C CA . TYR A 1 105 ? 19.770 -9.462 4.805 1.00 84.12 105 TYR A CA 1
ATOM 762 C C . TYR A 1 105 ? 19.484 -10.968 4.623 1.00 84.12 105 TYR A C 1
ATOM 764 O O . TYR A 1 105 ? 18.972 -11.614 5.529 1.00 84.12 105 TYR A O 1
ATOM 772 N N . SER A 1 106 ? 19.837 -11.535 3.463 1.00 76.31 106 SER A N 1
ATOM 773 C CA . SER A 1 106 ? 19.714 -12.976 3.165 1.00 76.31 106 SER A CA 1
ATOM 774 C C . SER A 1 106 ? 20.966 -13.811 3.494 1.00 76.31 106 SER A C 1
ATOM 776 O O . SER A 1 106 ? 21.119 -14.912 2.967 1.00 76.31 106 SER A O 1
ATOM 778 N N . MET A 1 107 ? 21.857 -13.278 4.339 1.00 53.56 107 MET A N 1
ATOM 779 C CA . MET A 1 107 ? 23.076 -13.960 4.802 1.00 53.56 107 MET A CA 1
ATOM 780 C C . MET A 1 107 ? 22.796 -14.931 5.943 1.00 53.56 107 MET A C 1
ATOM 782 O O . MET A 1 107 ? 22.045 -14.543 6.866 1.00 53.56 107 MET A O 1
#

Organism: NCBI:txid1398154

InterPro domains:
  IPR036962 Glycoside hydrolase, family 3, N-terminal domain superfamily [G3DSA:3.20.20.300] (16-107)
  IPR050288 Cellulose-degrading glycosyl hydrolase 3 [PTHR42715] (33-105)

Foldseek 3Di:
DDPDDDDDDDDDDPPPPDPDPPDDPVPPDDDDDDDDDDDPLPDVPSVVVVVVVCVVVVPDDPVRVQQQVDWPDQPPDDARTWGHADVVVPGDIDHDADDPPDTPPPD

pLDDT: mean 82.31, std 17.76, range [41.34, 97.38]

Sequence (107 aa):
MPCTSAFLATLGVLCTAGYTNAQAPAGAPSLSLFPSPWGQGSGDGWDAAYAQARAFVSNLTLVEKVNLTTGTGWEFDRCIGNTGSVPRLGFRSMCLQDGTVTVRYSM

Radius of gyration: 24.67 Å; chains: 1; bounding box: 39×46×66 Å